Protein AF-A0A9D2AUW4-F1 (afdb_monomer)

pLDDT: mean 90.8, std 12.79, range [36.09, 98.56]

Foldseek 3Di:
DPPPFDWDWDADLQPRHTFTDRPPQAWTADPVQRDTARDDLVVCCVPQVAGPPGLARSVRSNVCVVVVHHRAHAVVSLLSVCVVQQKKWWDAPNWIWIWGADPQQWIWIDTPPDIDIGNHSVRLQPPPDDPPHRCNRCRVRIGDIGGD

Nearest PDB structures (foldseek):
  6ap4-assembly5_I  TM=5.323E-01  e=1.540E+00  Acinetobacter baumannii
  6ap4-assembly3_F  TM=5.727E-01  e=1.840E+00  Acinetobacter baumannii
  8fnl-assembly1_G  TM=3.401E-01  e=8.014E-01  Homo sapiens
  8fnp-assembly1_G  TM=3.406E-01  e=1.451E+00  Homo sapiens
  8fnn-assembly1_A  TM=3.214E-01  e=2.476E+00  Homo sapiens

Organism: NCBI:txid2838508

Radius of gyration: 17.34 Å; Cα contacts (8 Å, |Δi|>4): 260; chains: 1; bounding box: 35×33×57 Å

Sequence (148 aa):
MKEKMKTEMRFCEICGYPVVNDESGVCMCCERCGWQSCGDNIEYEEKYGISYPMVVPLSRAKMQYREGKPFKPTFEDFIHGLDFYSEMAFTYRRVKYGVCYRSDHSVLFYNARQVWSFPTKDAFYKFASIGGDLLKDIWDQVQEPRYM

Structure (mmCIF, N/CA/C/O backbone):
data_AF-A0A9D2AUW4-F1
#
_entry.id   AF-A0A9D2AUW4-F1
#
loop_
_atom_site.group_PDB
_atom_site.id
_atom_site.type_symbol
_atom_site.label_atom_id
_atom_site.label_alt_id
_atom_site.label_comp_id
_atom_site.label_asym_id
_atom_site.label_entity_id
_atom_site.label_seq_id
_atom_site.pdbx_PDB_ins_code
_atom_site.Cartn_x
_atom_site.Cartn_y
_atom_site.Cartn_z
_atom_site.occupancy
_atom_site.B_iso_or_equiv
_atom_site.auth_seq_id
_atom_site.auth_comp_id
_atom_site.auth_asym_id
_atom_site.auth_atom_id
_atom_site.pdbx_PDB_model_num
ATOM 1 N N . MET A 1 1 ? -5.431 14.451 -40.075 1.00 36.09 1 MET A N 1
ATOM 2 C CA . MET A 1 1 ? -4.004 14.195 -39.789 1.00 36.09 1 MET A CA 1
ATOM 3 C C . MET A 1 1 ? -3.969 13.099 -38.734 1.00 36.09 1 MET A C 1
ATOM 5 O O . MET A 1 1 ? -4.473 13.345 -37.652 1.00 36.09 1 MET A O 1
ATOM 9 N N . LYS A 1 2 ? -3.536 11.871 -39.057 1.00 43.81 2 LYS A N 1
ATOM 10 C CA . LYS A 1 2 ? -3.330 10.837 -38.028 1.00 43.81 2 LYS A CA 1
ATOM 11 C C . LYS A 1 2 ? -2.015 11.181 -37.336 1.00 43.81 2 LYS A C 1
ATOM 13 O O . LYS A 1 2 ? -0.972 11.103 -37.985 1.00 43.81 2 LYS A O 1
ATOM 18 N N . GLU A 1 3 ? -2.073 11.645 -36.091 1.00 50.41 3 GLU A N 1
ATOM 19 C CA . GLU A 1 3 ? -0.880 11.761 -35.253 1.00 50.41 3 GLU A CA 1
ATOM 20 C C . GLU A 1 3 ? -0.198 10.392 -35.229 1.00 50.41 3 GLU A C 1
ATOM 22 O O . GLU A 1 3 ? -0.818 9.373 -34.922 1.00 50.41 3 GLU A O 1
ATOM 27 N N . LYS A 1 4 ? 1.057 10.342 -35.677 1.00 47.72 4 LYS A N 1
ATOM 28 C CA . LYS A 1 4 ? 1.864 9.132 -35.568 1.00 47.72 4 LYS A CA 1
ATOM 29 C C . LYS A 1 4 ? 2.179 8.966 -34.087 1.00 47.72 4 LYS A C 1
ATOM 31 O O . LYS A 1 4 ? 3.011 9.707 -33.574 1.00 47.72 4 LYS A O 1
ATOM 36 N N . MET A 1 5 ? 1.514 8.021 -33.427 1.00 53.66 5 MET A N 1
ATOM 37 C CA . MET A 1 5 ? 1.954 7.507 -32.131 1.00 53.66 5 MET A CA 1
ATOM 38 C C . MET A 1 5 ? 3.421 7.099 -32.296 1.00 53.66 5 MET A C 1
ATOM 40 O O . MET A 1 5 ? 3.718 6.251 -33.145 1.00 53.66 5 MET A O 1
ATOM 44 N N . LYS A 1 6 ? 4.356 7.748 -31.590 1.00 55.78 6 LYS A N 1
ATOM 45 C CA . LYS A 1 6 ? 5.718 7.221 -31.559 1.00 55.78 6 LYS A CA 1
ATOM 46 C C . LYS A 1 6 ? 5.705 6.060 -30.582 1.00 55.78 6 LYS A C 1
ATOM 48 O O . LYS A 1 6 ? 5.237 6.166 -29.452 1.00 55.78 6 LYS A O 1
ATOM 53 N N . THR A 1 7 ? 6.186 4.939 -31.073 1.00 62.16 7 THR A N 1
ATOM 54 C CA . THR A 1 7 ? 6.339 3.722 -30.302 1.00 62.16 7 THR A CA 1
ATOM 55 C C . THR A 1 7 ? 7.775 3.700 -29.802 1.00 62.16 7 THR A C 1
ATOM 57 O O . THR A 1 7 ? 8.702 3.571 -30.605 1.00 62.16 7 THR A O 1
ATOM 60 N N . GLU A 1 8 ? 7.976 3.878 -28.498 1.00 70.75 8 GLU A N 1
ATOM 61 C CA . GLU A 1 8 ? 9.299 3.783 -27.880 1.00 70.75 8 GLU A CA 1
ATOM 62 C C . GLU A 1 8 ? 9.440 2.415 -27.208 1.00 70.75 8 GLU A C 1
ATOM 64 O O . GLU A 1 8 ? 8.633 2.025 -26.363 1.00 70.75 8 GLU A O 1
ATOM 69 N N . MET A 1 9 ? 10.473 1.663 -27.590 1.00 75.06 9 MET A N 1
ATOM 70 C CA . MET A 1 9 ? 10.821 0.418 -26.915 1.00 75.06 9 MET A CA 1
ATOM 71 C C . MET A 1 9 ? 11.660 0.744 -25.681 1.00 75.06 9 MET A C 1
ATOM 73 O O . MET A 1 9 ? 12.749 1.304 -25.796 1.00 75.06 9 MET A O 1
ATOM 77 N N . ARG A 1 10 ? 11.170 0.363 -24.502 1.00 83.06 10 ARG A N 1
ATOM 78 C CA . ARG A 1 10 ? 11.891 0.486 -23.229 1.00 83.06 10 ARG A CA 1
ATOM 79 C C . ARG A 1 10 ? 12.051 -0.885 -22.593 1.00 83.06 10 ARG A C 1
ATOM 81 O O . ARG A 1 10 ? 11.292 -1.799 -22.880 1.00 83.06 10 ARG A O 1
ATOM 88 N N . PHE A 1 11 ? 13.028 -1.055 -21.713 1.00 87.88 11 PHE A N 1
ATOM 89 C CA . PHE A 1 11 ? 13.180 -2.303 -20.965 1.00 87.88 11 PHE A CA 1
ATOM 90 C C . PHE A 1 11 ? 12.500 -2.188 -19.603 1.00 87.88 11 PHE A C 1
ATOM 92 O O . PHE A 1 11 ? 12.632 -1.174 -18.920 1.00 87.88 11 PHE A O 1
ATOM 99 N N . CYS A 1 12 ? 11.786 -3.236 -19.195 1.00 91.12 12 CYS A N 1
ATOM 100 C CA . CYS A 1 12 ? 11.198 -3.323 -17.867 1.00 91.12 12 CYS A CA 1
ATOM 101 C C . CYS A 1 12 ? 12.299 -3.222 -16.803 1.00 91.12 12 CYS A C 1
ATOM 103 O O . CYS A 1 12 ? 13.207 -4.050 -16.753 1.00 91.12 12 CYS A O 1
ATOM 105 N N . GLU A 1 13 ? 12.176 -2.255 -15.903 1.00 92.25 13 GLU A N 1
ATOM 106 C CA . GLU A 1 13 ? 13.130 -1.996 -14.817 1.00 92.25 13 GLU A CA 1
ATOM 107 C C . GLU A 1 13 ? 13.245 -3.126 -13.778 1.00 92.25 13 GLU A C 1
ATOM 109 O O . GLU A 1 13 ? 14.193 -3.147 -12.989 1.00 92.25 13 GLU A O 1
ATOM 114 N N . ILE A 1 14 ? 12.298 -4.072 -13.782 1.00 95.31 14 ILE A N 1
ATOM 115 C CA . ILE A 1 14 ? 12.304 -5.241 -12.898 1.00 95.31 14 ILE A CA 1
ATOM 116 C C . ILE A 1 14 ? 12.959 -6.452 -13.562 1.00 95.31 14 ILE A C 1
ATOM 118 O O . ILE A 1 14 ? 13.876 -7.047 -12.999 1.00 95.31 14 ILE A O 1
ATOM 122 N N . CYS A 1 15 ? 12.481 -6.838 -14.749 1.00 94.38 15 CYS A N 1
ATOM 123 C CA . CYS A 1 15 ? 12.861 -8.105 -15.384 1.00 94.38 15 CYS A CA 1
ATOM 124 C C . CYS A 1 15 ? 13.704 -7.959 -16.658 1.00 94.38 15 CYS A C 1
ATOM 126 O O . CYS A 1 15 ? 14.111 -8.971 -17.228 1.00 94.38 15 CYS A O 1
ATOM 128 N N . GLY A 1 16 ? 13.933 -6.732 -17.136 1.00 91.88 16 GLY A N 1
ATOM 129 C CA . GLY A 1 16 ? 14.674 -6.452 -18.367 1.00 91.88 16 GLY A CA 1
ATOM 130 C C . GLY A 1 16 ? 13.963 -6.880 -19.653 1.00 91.88 16 GLY A C 1
ATOM 131 O O . GLY A 1 16 ? 14.580 -6.874 -20.711 1.00 91.88 16 GLY A O 1
ATOM 132 N N . TYR A 1 17 ? 12.690 -7.282 -19.595 1.00 91.44 17 TYR A N 1
ATOM 133 C CA . TYR A 1 17 ? 11.922 -7.618 -20.794 1.00 91.44 17 TYR A CA 1
ATOM 134 C C . TYR A 1 17 ? 11.616 -6.348 -21.604 1.00 91.44 17 TYR A C 1
ATOM 136 O O . TYR A 1 17 ? 11.251 -5.342 -20.991 1.00 91.44 17 TYR A O 1
ATOM 144 N N . PRO A 1 18 ? 11.768 -6.354 -22.940 1.00 88.12 18 PRO A N 1
ATOM 145 C CA . PRO A 1 18 ? 11.389 -5.215 -23.765 1.00 88.12 18 PRO A CA 1
ATOM 146 C C . PRO A 1 18 ? 9.874 -5.000 -23.695 1.00 88.12 18 PRO A C 1
ATOM 148 O O . PRO A 1 18 ? 9.091 -5.919 -23.919 1.00 88.12 18 PRO A O 1
ATOM 151 N N . VAL A 1 19 ? 9.471 -3.775 -23.384 1.00 85.62 19 VAL A N 1
ATOM 152 C CA . VAL A 1 19 ? 8.087 -3.319 -23.337 1.00 85.62 19 VAL A CA 1
ATOM 153 C C . VAL A 1 19 ? 7.915 -2.203 -24.354 1.00 85.62 19 VAL A C 1
ATOM 155 O O . VAL A 1 19 ? 8.762 -1.318 -24.500 1.00 85.62 19 VAL A O 1
ATOM 158 N N . VAL A 1 20 ? 6.820 -2.284 -25.094 1.00 76.31 20 VAL A N 1
ATOM 159 C CA . VAL A 1 20 ? 6.459 -1.312 -26.113 1.00 76.31 20 VAL A CA 1
ATOM 160 C C . VAL A 1 20 ? 5.562 -0.273 -25.452 1.00 76.31 20 VAL A C 1
ATOM 162 O O . VAL A 1 20 ? 4.463 -0.608 -25.020 1.00 76.31 20 VAL A O 1
ATOM 165 N N . ASN A 1 21 ? 6.050 0.963 -25.330 1.00 67.50 21 ASN A N 1
ATOM 166 C CA . ASN A 1 21 ? 5.243 2.073 -24.842 1.00 67.50 21 ASN A CA 1
ATOM 167 C C . ASN A 1 21 ? 4.659 2.834 -26.030 1.00 67.50 21 ASN A C 1
ATOM 169 O O . ASN A 1 21 ? 5.390 3.360 -26.874 1.00 67.50 21 ASN A O 1
ATOM 173 N N . ASP A 1 22 ? 3.338 2.929 -26.049 1.00 59.22 22 ASP A N 1
ATOM 174 C CA . ASP A 1 22 ? 2.616 3.843 -26.916 1.00 59.22 22 ASP A CA 1
ATOM 175 C C . ASP A 1 22 ? 2.607 5.217 -26.228 1.00 59.22 22 ASP A C 1
ATOM 177 O O . ASP A 1 22 ? 2.149 5.325 -25.093 1.00 59.22 22 ASP A O 1
ATOM 181 N N . GLU A 1 23 ? 3.137 6.268 -26.868 1.00 54.34 23 GLU A N 1
ATOM 182 C CA . GLU A 1 23 ? 3.335 7.624 -26.298 1.00 54.34 23 GLU A CA 1
ATOM 183 C C . GLU A 1 23 ? 2.073 8.348 -25.753 1.00 54.34 23 GLU A C 1
ATOM 185 O O . GLU A 1 23 ? 2.119 9.526 -25.406 1.00 54.34 23 GLU A O 1
ATOM 190 N N . SER A 1 24 ? 0.929 7.687 -25.623 1.00 49.09 24 SER A N 1
ATOM 191 C CA . SER A 1 24 ? -0.325 8.281 -25.167 1.00 49.09 24 SER A CA 1
ATOM 192 C C . SER A 1 24 ? -0.631 7.962 -23.704 1.00 49.09 24 SER A C 1
ATOM 194 O O . SER A 1 24 ? -1.540 7.186 -23.451 1.00 49.09 24 SER A O 1
ATOM 196 N N . GLY A 1 25 ? 0.085 8.542 -22.734 1.00 54.00 25 GLY A N 1
ATOM 197 C CA . GLY A 1 25 ? -0.366 8.625 -21.326 1.00 54.00 25 GLY A CA 1
ATOM 198 C C . GLY A 1 25 ? -0.727 7.308 -20.611 1.00 54.00 25 GLY A C 1
ATOM 199 O O . GLY A 1 25 ? -1.324 7.350 -19.537 1.00 54.00 25 GLY A O 1
ATOM 200 N N . VAL A 1 26 ? -0.393 6.152 -21.188 1.00 62.44 26 VAL A N 1
ATOM 201 C CA . VAL A 1 26 ? -0.659 4.823 -20.634 1.00 62.44 26 VAL A CA 1
ATOM 202 C C . VAL A 1 26 ? 0.616 4.346 -19.949 1.00 62.44 26 VAL A C 1
ATOM 204 O O . VAL A 1 26 ? 1.702 4.381 -20.524 1.00 62.44 26 VAL A O 1
ATOM 207 N N . CYS A 1 27 ? 0.479 3.926 -18.696 1.00 75.81 27 CYS A N 1
ATOM 208 C CA . CYS A 1 27 ? 1.551 3.317 -17.923 1.00 75.81 27 CYS A CA 1
ATOM 209 C C . CYS A 1 27 ? 2.147 2.124 -18.677 1.00 75.81 27 CYS A C 1
ATOM 211 O O . CYS A 1 27 ? 1.414 1.277 -19.193 1.00 75.81 27 CYS A O 1
ATOM 213 N N . MET A 1 28 ? 3.474 2.013 -18.682 1.00 82.62 28 MET A N 1
ATOM 214 C CA . MET A 1 28 ? 4.162 0.808 -19.126 1.00 82.62 28 MET A CA 1
ATOM 215 C C . MET A 1 28 ? 3.633 -0.379 -18.322 1.00 82.62 28 MET A C 1
ATOM 217 O O . MET A 1 28 ? 3.644 -0.324 -17.096 1.00 82.62 28 MET A O 1
ATOM 221 N N . CYS A 1 29 ? 3.193 -1.439 -18.996 1.00 86.94 29 CYS A N 1
ATOM 222 C CA . CYS A 1 29 ? 2.754 -2.680 -18.363 1.00 86.94 29 CYS A CA 1
ATOM 223 C C . CYS A 1 29 ? 3.597 -3.835 -18.902 1.00 86.94 29 CYS A C 1
ATOM 225 O O . CYS A 1 29 ? 3.519 -4.187 -20.076 1.00 86.94 29 CYS A O 1
ATOM 227 N N . CYS A 1 30 ? 4.425 -4.432 -18.052 1.00 90.69 30 CYS A N 1
ATOM 228 C CA . CYS A 1 30 ? 5.263 -5.553 -18.445 1.00 90.69 30 CYS A CA 1
ATOM 229 C C . CYS A 1 30 ? 4.466 -6.860 -18.419 1.00 90.69 30 CYS A C 1
ATOM 231 O O . CYS A 1 30 ? 4.170 -7.388 -17.350 1.00 90.69 30 CYS A O 1
ATOM 233 N N . GLU A 1 31 ? 4.202 -7.443 -19.585 1.00 89.06 31 GLU A N 1
ATOM 234 C CA . GLU A 1 31 ? 3.483 -8.722 -19.708 1.00 89.06 31 GLU A CA 1
ATOM 235 C C . GLU A 1 31 ? 4.228 -9.907 -19.075 1.00 89.06 31 GLU A C 1
ATOM 237 O O . GLU A 1 31 ? 3.618 -10.914 -18.724 1.00 89.06 31 GLU A O 1
ATOM 242 N N . ARG A 1 32 ? 5.553 -9.799 -18.900 1.00 90.94 32 ARG A N 1
ATOM 243 C CA . ARG A 1 32 ? 6.372 -10.884 -18.347 1.00 90.94 32 ARG A CA 1
ATOM 244 C C . ARG A 1 32 ? 6.303 -10.980 -16.826 1.00 90.94 32 ARG A C 1
ATOM 246 O O . ARG A 1 32 ? 6.258 -12.085 -16.296 1.00 90.94 32 ARG A O 1
ATOM 253 N N . CYS A 1 33 ? 6.375 -9.852 -16.121 1.00 92.56 33 CYS A N 1
ATOM 254 C CA . CYS A 1 33 ? 6.402 -9.840 -14.653 1.00 92.56 33 CYS A CA 1
ATOM 255 C C . CYS A 1 33 ? 5.206 -9.129 -14.013 1.00 92.56 33 CYS A C 1
ATOM 257 O O . CYS A 1 33 ? 5.093 -9.139 -12.793 1.00 92.56 33 CYS A O 1
ATOM 259 N N . GLY A 1 34 ? 4.324 -8.511 -14.803 1.00 90.88 34 GLY A N 1
ATOM 260 C CA . GLY A 1 34 ? 3.161 -7.766 -14.316 1.00 90.88 34 GLY A CA 1
ATOM 261 C C . GLY A 1 34 ? 3.487 -6.390 -13.732 1.00 90.88 34 GLY A C 1
ATOM 262 O O . GLY A 1 34 ? 2.602 -5.747 -13.176 1.00 90.88 34 GLY A O 1
ATOM 263 N N . TRP A 1 35 ? 4.740 -5.933 -13.825 1.00 93.19 35 TRP A N 1
ATOM 264 C CA . TRP A 1 35 ? 5.138 -4.620 -13.316 1.00 93.19 35 TRP A CA 1
ATOM 265 C C . TRP A 1 35 ? 4.500 -3.496 -14.129 1.00 93.19 35 TRP A C 1
ATOM 267 O O . TRP A 1 35 ? 4.484 -3.570 -15.360 1.00 93.19 35 TRP A O 1
ATOM 277 N N . GLN A 1 36 ? 4.036 -2.453 -13.439 1.00 90.25 36 GLN A N 1
ATOM 278 C CA . GLN A 1 36 ? 3.488 -1.253 -14.060 1.00 90.25 36 GLN A CA 1
ATOM 279 C C . GLN A 1 36 ? 4.273 -0.010 -13.642 1.00 90.25 36 GLN A C 1
ATOM 281 O O . GLN A 1 36 ? 4.665 0.112 -12.484 1.00 90.25 36 GLN A O 1
ATOM 286 N N . SER A 1 37 ? 4.489 0.912 -14.577 1.00 85.25 37 SER A N 1
ATOM 287 C CA . SER A 1 37 ? 5.198 2.168 -14.320 1.00 85.25 37 SER A CA 1
ATOM 288 C C . SER A 1 37 ? 4.680 3.288 -15.215 1.00 85.25 37 SER A C 1
ATOM 290 O O . SER A 1 37 ? 4.622 3.124 -16.433 1.00 85.25 37 SER A O 1
ATOM 292 N N . CYS A 1 38 ? 4.334 4.438 -14.637 1.00 82.38 38 CYS A N 1
ATOM 293 C CA . CYS A 1 38 ? 3.949 5.636 -15.399 1.00 82.38 38 CYS A CA 1
ATOM 294 C C . CYS A 1 38 ? 4.865 6.840 -15.130 1.00 82.38 38 CYS A C 1
ATOM 296 O O . CYS A 1 38 ? 4.466 7.984 -15.342 1.00 82.38 38 CYS A O 1
ATOM 298 N N . GLY A 1 39 ? 6.092 6.609 -14.663 1.00 80.81 39 GLY A N 1
ATOM 299 C CA . GLY A 1 39 ? 7.025 7.688 -14.354 1.00 80.81 39 GLY A CA 1
ATOM 300 C C . GLY A 1 39 ? 8.387 7.190 -13.890 1.00 80.81 39 GLY A C 1
ATOM 301 O O . GLY A 1 39 ? 8.736 6.026 -14.086 1.00 80.81 39 GLY A O 1
ATOM 302 N N . ASP A 1 40 ? 9.159 8.089 -13.283 1.00 87.62 40 ASP A N 1
ATOM 303 C CA . ASP A 1 40 ? 10.454 7.751 -12.699 1.00 87.62 40 ASP A CA 1
ATOM 304 C C . ASP A 1 40 ? 10.272 7.117 -11.315 1.00 87.62 40 ASP A C 1
ATOM 306 O O . ASP A 1 40 ? 10.125 7.796 -10.299 1.00 87.62 40 ASP A O 1
ATOM 310 N N . ASN A 1 41 ? 10.264 5.787 -11.273 1.00 90.31 41 ASN A N 1
ATOM 311 C CA . ASN A 1 41 ? 10.070 5.045 -10.033 1.00 90.31 41 ASN A CA 1
ATOM 312 C C . ASN A 1 41 ? 11.229 5.171 -9.037 1.00 90.31 41 ASN A C 1
ATOM 314 O O . ASN A 1 41 ? 11.021 4.861 -7.866 1.00 90.31 41 ASN A O 1
ATOM 318 N N . ILE A 1 42 ? 12.411 5.638 -9.460 1.00 92.31 42 ILE A N 1
ATOM 319 C CA . ILE A 1 42 ? 13.498 5.974 -8.532 1.00 92.31 42 ILE A CA 1
ATOM 320 C C . ILE A 1 42 ? 13.103 7.235 -7.763 1.00 92.31 42 ILE A C 1
ATOM 322 O O . ILE A 1 42 ? 13.098 7.217 -6.535 1.00 92.31 42 ILE A O 1
ATOM 326 N N . GLU A 1 43 ? 12.674 8.285 -8.470 1.00 94.06 43 GLU A N 1
ATOM 327 C CA . GLU A 1 43 ? 12.212 9.528 -7.837 1.00 94.06 43 GLU A CA 1
ATOM 328 C C . GLU A 1 43 ? 11.002 9.279 -6.920 1.00 94.06 43 GLU A C 1
ATOM 330 O O . GLU A 1 43 ? 10.970 9.758 -5.783 1.00 94.06 43 GLU A O 1
ATOM 335 N N . TYR A 1 44 ? 10.012 8.505 -7.383 1.00 93.75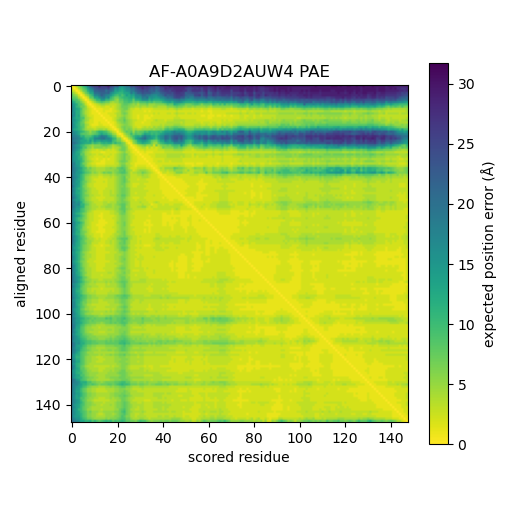 44 TYR A N 1
ATOM 336 C CA . TYR A 1 44 ? 8.830 8.194 -6.571 1.00 93.75 44 TYR A CA 1
ATOM 337 C C . TYR A 1 44 ? 9.179 7.401 -5.309 1.00 93.75 44 TYR A C 1
ATOM 339 O O . TYR A 1 44 ? 8.612 7.671 -4.247 1.00 93.75 44 TYR A O 1
ATOM 347 N N . GLU A 1 45 ? 10.112 6.453 -5.396 1.00 95.88 45 GLU A N 1
ATOM 348 C CA . GLU A 1 45 ? 10.538 5.685 -4.230 1.00 95.88 45 GLU A CA 1
ATOM 349 C C . GLU A 1 45 ? 11.292 6.572 -3.237 1.00 95.88 45 GLU A C 1
ATOM 351 O O . GLU A 1 45 ? 10.980 6.549 -2.049 1.00 95.88 45 GLU A O 1
ATOM 356 N N . GLU A 1 46 ? 12.229 7.394 -3.707 1.00 95.88 46 GLU A N 1
ATOM 357 C CA . GLU A 1 46 ? 13.013 8.281 -2.843 1.00 95.88 46 GLU A CA 1
ATOM 358 C C . GLU A 1 46 ? 12.145 9.325 -2.132 1.00 95.88 46 GLU A C 1
ATOM 360 O O . GLU A 1 46 ? 12.360 9.625 -0.956 1.00 95.88 46 GLU A O 1
ATOM 365 N N . LYS A 1 47 ? 11.153 9.881 -2.834 1.00 95.56 47 LYS A N 1
ATOM 366 C CA . LYS A 1 47 ? 10.338 10.988 -2.325 1.00 95.56 47 LYS A CA 1
ATOM 367 C C . LYS A 1 47 ? 9.113 10.539 -1.538 1.00 95.56 47 LYS A C 1
ATOM 369 O O . LYS A 1 47 ? 8.727 11.206 -0.579 1.00 95.56 47 LYS A O 1
ATOM 374 N N . TYR A 1 48 ? 8.485 9.448 -1.962 1.00 95.31 48 TYR A N 1
ATOM 375 C CA . TYR A 1 48 ? 7.191 9.012 -1.437 1.00 95.31 48 TYR A CA 1
ATOM 376 C C . TYR A 1 48 ? 7.204 7.582 -0.912 1.00 95.31 48 TYR A C 1
ATOM 378 O O . TYR A 1 48 ? 6.218 7.167 -0.319 1.00 95.31 48 TYR A O 1
ATOM 386 N N . GLY A 1 49 ? 8.279 6.817 -1.118 1.00 95.88 49 GLY A N 1
ATOM 387 C CA . GLY A 1 49 ? 8.344 5.423 -0.688 1.00 95.88 49 GLY A CA 1
ATOM 388 C C . GLY A 1 49 ? 7.360 4.515 -1.427 1.00 95.88 49 GLY A C 1
ATOM 389 O O . GLY A 1 49 ? 6.849 3.585 -0.807 1.00 95.88 49 GLY A O 1
ATOM 390 N N . ILE A 1 50 ? 7.076 4.794 -2.709 1.00 94.69 50 ILE A N 1
ATOM 391 C CA . ILE A 1 50 ? 6.199 4.005 -3.600 1.00 94.69 50 ILE A CA 1
ATOM 392 C C . ILE A 1 50 ? 6.739 3.979 -5.045 1.00 94.69 50 ILE A C 1
ATOM 394 O O . ILE A 1 50 ? 7.763 4.585 -5.339 1.00 94.69 50 ILE A O 1
ATOM 398 N N . SER A 1 51 ? 6.043 3.328 -5.982 1.00 94.00 51 SER A N 1
ATOM 399 C CA . SER A 1 51 ? 6.367 3.385 -7.417 1.00 94.00 51 SER A CA 1
ATOM 400 C C . SER A 1 51 ? 5.114 3.556 -8.266 1.00 94.00 51 SER A C 1
ATOM 402 O O . SER A 1 51 ? 4.395 2.597 -8.464 1.00 94.00 51 SER A O 1
ATOM 404 N N . TYR A 1 52 ? 4.830 4.737 -8.809 1.00 89.62 52 TYR A N 1
ATOM 405 C CA . TYR A 1 52 ? 3.558 5.006 -9.492 1.00 89.62 52 TYR A CA 1
ATOM 406 C C . TYR A 1 52 ? 3.328 4.137 -10.761 1.00 89.62 52 TYR A C 1
ATOM 408 O O . TYR A 1 52 ? 4.175 4.130 -11.661 1.00 89.62 52 TYR A O 1
ATOM 416 N N . PRO A 1 53 ? 2.188 3.416 -10.886 1.00 88.75 53 PRO A N 1
ATOM 417 C CA . PRO A 1 53 ? 0.987 3.451 -10.042 1.00 88.75 53 PRO A CA 1
ATOM 418 C C . PRO A 1 53 ? 0.952 2.323 -8.987 1.00 88.75 53 PRO A C 1
ATOM 420 O O . PRO A 1 53 ? -0.016 2.150 -8.248 1.00 88.75 53 PRO A O 1
ATOM 423 N N . MET A 1 54 ? 2.007 1.517 -8.923 1.00 90.31 54 MET A N 1
ATOM 424 C CA . MET A 1 54 ? 2.194 0.461 -7.941 1.00 90.31 54 MET A CA 1
ATOM 425 C C . MET A 1 54 ? 2.385 1.038 -6.526 1.00 90.31 54 MET A C 1
ATOM 427 O O . MET A 1 54 ? 2.997 2.075 -6.279 1.00 90.31 54 MET A O 1
ATOM 431 N N . VAL A 1 55 ? 1.876 0.318 -5.533 1.00 92.50 55 VAL A N 1
ATOM 432 C CA . VAL A 1 55 ? 2.127 0.654 -4.121 1.00 92.50 55 VAL A CA 1
ATOM 433 C C . VAL A 1 55 ? 3.499 0.131 -3.678 1.00 92.50 55 VAL A C 1
ATOM 435 O O . VAL A 1 55 ? 4.099 0.654 -2.750 1.00 92.50 55 VAL A O 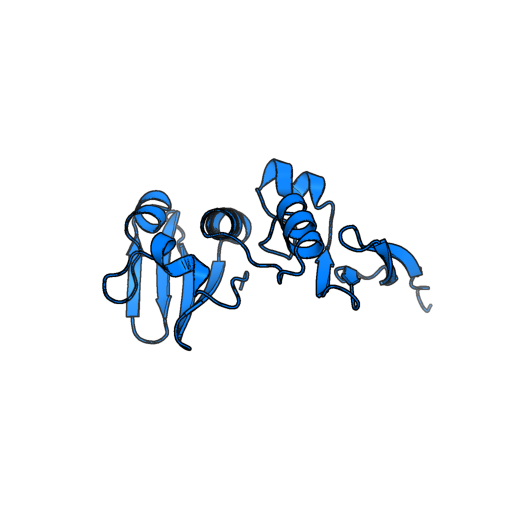1
ATOM 438 N N . VAL A 1 56 ? 4.014 -0.904 -4.350 1.00 96.19 56 VAL A N 1
ATOM 439 C CA . VAL A 1 56 ? 5.302 -1.534 -4.029 1.00 96.19 56 VAL A CA 1
ATOM 440 C C . VAL A 1 56 ? 6.451 -0.663 -4.544 1.00 96.19 56 VAL A C 1
ATOM 442 O O . VAL A 1 56 ? 6.487 -0.429 -5.747 1.00 96.19 56 VAL A O 1
ATOM 445 N N . PRO A 1 57 ? 7.412 -0.253 -3.699 1.00 96.50 57 PRO A N 1
ATOM 446 C CA . PRO A 1 57 ? 8.63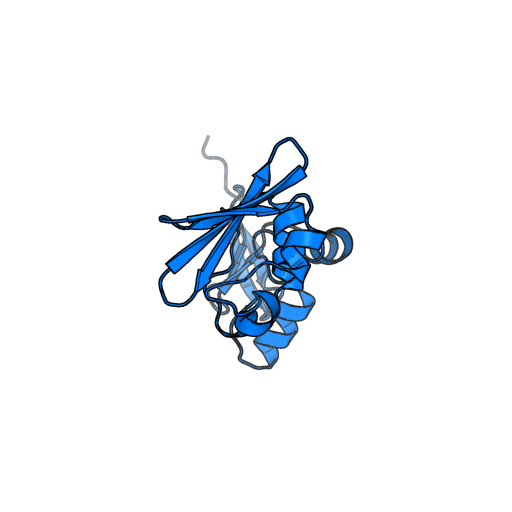8 0.415 -4.133 1.00 96.50 57 PRO A CA 1
ATOM 447 C C . PRO A 1 57 ? 9.477 -0.423 -5.100 1.00 96.50 57 PRO A C 1
ATOM 449 O O . PRO A 1 57 ? 9.508 -1.656 -5.010 1.00 96.50 57 PRO A O 1
ATOM 452 N N . LEU A 1 58 ? 10.221 0.243 -5.978 1.00 96.19 58 LEU A N 1
ATOM 453 C CA . LEU A 1 58 ? 11.035 -0.358 -7.029 1.00 96.19 58 LEU A CA 1
ATOM 454 C C . LEU A 1 58 ? 12.102 -1.305 -6.467 1.00 96.19 58 LEU A C 1
ATOM 456 O O . LEU A 1 58 ? 12.286 -2.413 -6.984 1.00 96.19 58 LEU A O 1
ATOM 460 N N . SER A 1 59 ? 12.801 -0.912 -5.402 1.00 96.88 59 SER A N 1
ATOM 461 C CA . SER A 1 59 ? 13.815 -1.750 -4.752 1.00 96.88 59 SER A CA 1
ATOM 462 C C . SER A 1 59 ? 13.219 -3.062 -4.230 1.00 96.88 59 SER A C 1
ATOM 464 O O . SER A 1 59 ? 13.771 -4.144 -4.468 1.00 96.88 59 SER A O 1
ATOM 466 N N . ARG A 1 60 ? 12.042 -2.991 -3.597 1.00 96.81 60 ARG A N 1
ATOM 467 C CA . ARG A 1 60 ? 11.317 -4.155 -3.081 1.00 96.81 60 ARG A CA 1
ATOM 468 C C . ARG A 1 60 ? 10.765 -5.018 -4.202 1.00 96.81 60 ARG A C 1
ATOM 470 O O . ARG A 1 60 ? 10.895 -6.237 -4.129 1.00 96.81 60 ARG A O 1
ATOM 477 N N . ALA A 1 61 ? 10.221 -4.417 -5.253 1.00 97.00 61 ALA A N 1
ATOM 478 C CA . ALA A 1 61 ? 9.758 -5.148 -6.423 1.00 97.00 61 ALA A CA 1
ATOM 479 C C . ALA A 1 61 ? 10.904 -5.939 -7.077 1.00 97.00 61 ALA A C 1
ATOM 481 O O . ALA A 1 61 ? 10.754 -7.126 -7.370 1.00 97.00 61 ALA A O 1
ATOM 482 N N . LYS A 1 62 ? 12.094 -5.337 -7.217 1.00 97.31 62 LYS A N 1
ATOM 483 C CA . LYS A 1 62 ? 13.300 -6.031 -7.706 1.00 97.31 62 LYS A CA 1
ATOM 484 C C . LYS A 1 62 ? 13.688 -7.211 -6.815 1.00 97.31 62 LYS A C 1
ATOM 486 O O . LYS A 1 62 ? 14.021 -8.277 -7.332 1.00 97.31 62 LYS A O 1
ATOM 491 N N . MET A 1 63 ? 13.648 -7.038 -5.495 1.00 97.69 63 MET A N 1
ATOM 492 C CA . MET A 1 63 ? 13.931 -8.111 -4.537 1.00 97.69 63 MET A CA 1
ATOM 493 C C . MET A 1 63 ? 12.905 -9.247 -4.643 1.00 97.69 63 MET A C 1
ATOM 495 O O . MET A 1 63 ? 13.293 -10.397 -4.829 1.00 97.69 63 MET A O 1
ATOM 499 N N . GLN A 1 64 ? 11.609 -8.930 -4.621 1.00 97.19 64 GLN A N 1
ATOM 500 C CA . GLN A 1 64 ? 10.528 -9.913 -4.736 1.00 97.19 64 GLN A CA 1
ATOM 501 C C . GLN A 1 64 ? 10.613 -10.698 -6.045 1.00 97.19 64 GLN A C 1
ATOM 503 O O . GLN A 1 64 ? 10.512 -11.922 -6.027 1.00 97.19 64 GLN A O 1
ATOM 508 N N . TYR A 1 65 ? 10.907 -10.025 -7.161 1.00 97.19 65 TYR A N 1
ATOM 509 C CA . TYR A 1 65 ? 11.104 -10.690 -8.447 1.00 97.19 65 TYR A CA 1
ATOM 510 C C . TYR A 1 65 ? 12.278 -11.680 -8.426 1.00 97.19 65 TYR A C 1
ATOM 512 O O . TYR A 1 65 ? 12.135 -12.809 -8.891 1.00 97.19 65 TYR A O 1
ATOM 520 N N . ARG A 1 66 ? 13.427 -11.294 -7.851 1.00 97.06 66 ARG A N 1
ATOM 521 C CA . ARG A 1 66 ? 14.595 -12.187 -7.707 1.00 97.06 66 ARG A CA 1
ATOM 522 C C . ARG A 1 66 ? 14.297 -13.403 -6.832 1.00 97.06 66 ARG A C 1
ATOM 524 O O . ARG A 1 66 ? 14.833 -14.475 -7.086 1.00 97.06 66 ARG A O 1
ATOM 531 N N . GLU A 1 67 ? 13.441 -13.239 -5.829 1.00 97.25 67 GLU A N 1
ATOM 532 C CA . GLU A 1 67 ? 12.996 -14.311 -4.933 1.00 97.25 67 GLU A CA 1
ATOM 533 C C . GLU A 1 67 ? 11.852 -15.161 -5.515 1.00 97.25 67 GLU A C 1
ATOM 535 O O . GLU A 1 67 ? 11.400 -16.101 -4.863 1.00 97.25 67 GLU A O 1
ATOM 540 N N . GLY A 1 68 ? 11.352 -14.840 -6.714 1.00 96.00 68 GLY A N 1
ATOM 541 C CA . GLY A 1 68 ? 10.199 -15.517 -7.315 1.00 96.00 68 GLY A CA 1
ATOM 542 C C . GLY A 1 68 ? 8.877 -15.256 -6.581 1.00 96.00 68 GLY A C 1
ATOM 543 O O . GLY A 1 68 ? 7.938 -16.042 -6.702 1.00 96.00 68 GLY A O 1
ATOM 544 N N . LYS A 1 69 ? 8.798 -14.174 -5.800 1.00 94.94 69 LYS A N 1
ATOM 545 C CA . LYS A 1 69 ? 7.608 -13.765 -5.048 1.00 94.94 69 LYS A CA 1
ATOM 546 C C . LYS A 1 69 ? 6.765 -12.769 -5.854 1.00 94.94 69 LYS A C 1
ATOM 548 O O . LYS A 1 69 ? 7.318 -11.978 -6.621 1.00 94.94 69 LYS A O 1
ATOM 553 N N . PRO A 1 70 ? 5.432 -12.762 -5.668 1.00 93.50 70 PRO A N 1
ATOM 554 C CA . PRO A 1 70 ? 4.579 -11.738 -6.259 1.00 93.50 70 PRO A CA 1
ATOM 555 C C . PRO A 1 70 ? 4.910 -10.355 -5.689 1.00 93.50 70 PRO A C 1
ATOM 557 O O . PRO A 1 70 ? 5.373 -10.239 -4.550 1.00 93.50 70 PRO A O 1
ATOM 560 N N . PHE A 1 71 ? 4.607 -9.306 -6.455 1.00 95.31 71 PHE A N 1
ATOM 561 C CA . PHE A 1 71 ? 4.699 -7.942 -5.948 1.00 95.31 71 PHE A CA 1
ATOM 562 C C . PHE A 1 71 ? 3.665 -7.725 -4.852 1.00 95.31 71 PHE A C 1
ATOM 564 O O . PHE A 1 71 ? 2.459 -7.789 -5.098 1.00 95.31 71 PHE A O 1
ATOM 571 N N . LYS A 1 72 ? 4.143 -7.480 -3.635 1.00 95.19 72 LYS A N 1
ATOM 572 C CA . LYS A 1 72 ? 3.290 -7.234 -2.476 1.00 95.19 72 LYS A CA 1
ATOM 573 C C . LYS A 1 72 ? 3.875 -6.112 -1.615 1.00 95.19 72 LYS A C 1
ATOM 575 O O . LYS A 1 72 ? 5.007 -6.254 -1.152 1.00 95.19 72 LYS A O 1
ATOM 580 N N . PRO A 1 73 ? 3.130 -5.024 -1.373 1.00 96.44 73 PRO A N 1
ATOM 581 C CA . PRO A 1 73 ? 3.579 -3.961 -0.488 1.00 96.44 73 PRO A CA 1
ATOM 582 C C . PRO A 1 73 ? 3.515 -4.439 0.963 1.00 96.44 73 PRO A C 1
ATOM 584 O O . PRO A 1 73 ? 2.614 -5.203 1.335 1.00 96.44 73 PRO A O 1
ATOM 587 N N . THR A 1 74 ? 4.454 -3.982 1.787 1.00 97.25 74 THR A N 1
ATOM 588 C CA . THR A 1 74 ? 4.349 -4.123 3.246 1.00 97.25 74 THR A CA 1
ATOM 589 C C . THR A 1 74 ? 3.273 -3.187 3.796 1.00 97.25 74 THR A C 1
ATOM 591 O O . THR A 1 74 ? 2.649 -2.427 3.048 1.00 97.25 74 THR A O 1
ATOM 594 N N . PHE A 1 75 ? 3.008 -3.254 5.101 1.00 97.69 75 PHE A N 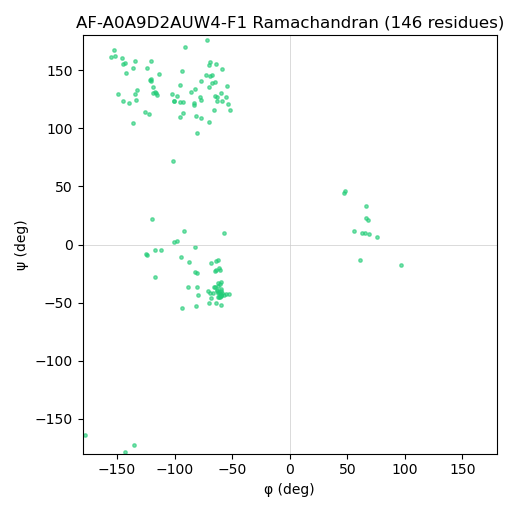1
ATOM 595 C CA . PHE A 1 75 ? 2.049 -2.333 5.700 1.00 97.69 75 PHE A CA 1
ATOM 596 C C . PHE A 1 75 ? 2.574 -0.896 5.645 1.00 97.69 75 PHE A C 1
ATOM 598 O O . PHE A 1 75 ? 1.822 0.027 5.361 1.00 97.69 75 PHE A O 1
ATOM 605 N N . GLU A 1 76 ? 3.878 -0.707 5.819 1.00 97.44 76 GLU A N 1
ATOM 606 C CA . GLU A 1 76 ? 4.548 0.587 5.689 1.00 97.44 76 GLU A CA 1
ATOM 607 C C . GLU A 1 76 ? 4.415 1.144 4.266 1.00 97.44 76 GLU A C 1
ATOM 609 O O . GLU A 1 76 ? 4.022 2.296 4.102 1.00 97.44 76 GLU A O 1
ATOM 614 N N . ASP A 1 77 ? 4.632 0.317 3.239 1.00 97.38 77 ASP A N 1
ATOM 615 C CA . ASP A 1 77 ? 4.420 0.718 1.841 1.00 97.38 77 ASP A CA 1
ATOM 616 C C . ASP A 1 77 ? 2.966 1.136 1.582 1.00 97.38 77 ASP A C 1
ATOM 618 O O . ASP A 1 77 ? 2.697 2.088 0.856 1.00 97.38 77 ASP A O 1
ATOM 622 N N . PHE A 1 78 ? 2.003 0.440 2.191 1.00 97.75 78 PHE A N 1
ATOM 623 C CA . PHE A 1 78 ? 0.594 0.809 2.090 1.00 97.75 78 PHE A CA 1
ATOM 624 C C . PHE A 1 78 ? 0.300 2.162 2.740 1.00 97.75 78 PHE A C 1
ATOM 626 O O . PHE A 1 78 ? -0.515 2.921 2.225 1.00 97.75 78 PHE A O 1
ATOM 633 N N . ILE A 1 79 ? 0.966 2.481 3.848 1.00 97.94 79 ILE A N 1
ATOM 634 C CA . ILE A 1 79 ? 0.820 3.763 4.548 1.00 97.94 79 ILE A CA 1
ATOM 635 C C . ILE A 1 79 ? 1.449 4.896 3.734 1.00 97.94 79 ILE A C 1
ATOM 637 O O . ILE A 1 79 ? 0.850 5.962 3.622 1.00 97.94 79 ILE A O 1
ATOM 641 N N . HIS A 1 80 ? 2.598 4.653 3.104 1.00 97.62 80 HIS A N 1
ATOM 642 C CA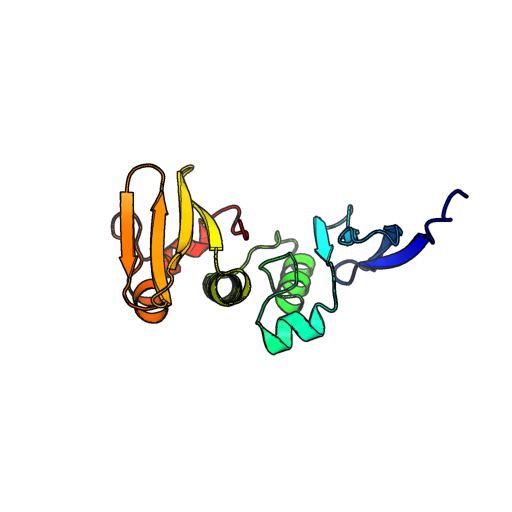 . HIS A 1 80 ? 3.171 5.570 2.117 1.00 97.62 80 HIS A CA 1
ATOM 643 C C . HIS A 1 80 ? 2.238 5.767 0.916 1.00 97.62 80 HIS A C 1
ATOM 645 O O . HIS A 1 80 ? 1.992 6.893 0.486 1.00 97.62 80 HIS A O 1
ATOM 651 N N . GLY A 1 81 ? 1.641 4.679 0.423 1.00 96.88 81 GLY A N 1
ATOM 652 C CA . GLY A 1 81 ? 0.595 4.727 -0.593 1.00 96.88 81 GLY A CA 1
ATOM 653 C C . GLY A 1 81 ? -0.597 5.573 -0.153 1.00 96.88 81 GLY A C 1
ATOM 654 O O . GLY A 1 81 ? -1.066 6.399 -0.925 1.00 96.88 81 GLY A O 1
ATOM 655 N N . LEU A 1 82 ? -1.048 5.440 1.094 1.00 97.44 82 LEU A N 1
ATOM 656 C CA . LEU A 1 82 ? -2.127 6.261 1.641 1.00 97.44 82 LEU A CA 1
ATOM 657 C C . LEU A 1 82 ? -1.755 7.747 1.680 1.00 97.44 82 LEU A C 1
ATOM 659 O O . LEU A 1 82 ? -2.585 8.576 1.324 1.00 97.44 82 LEU A O 1
ATOM 663 N N . ASP A 1 83 ? -0.524 8.091 2.060 1.00 96.44 83 ASP A N 1
ATOM 664 C CA . ASP A 1 83 ? -0.037 9.477 2.029 1.00 96.44 83 ASP A CA 1
ATOM 665 C C . ASP A 1 83 ? -0.006 10.055 0.608 1.00 96.44 83 ASP A C 1
ATOM 667 O O . ASP A 1 83 ? -0.301 11.234 0.416 1.00 96.44 83 ASP A O 1
ATOM 671 N N . PHE A 1 84 ? 0.318 9.231 -0.389 1.00 95.94 84 PHE A N 1
ATOM 672 C CA . PHE A 1 84 ? 0.405 9.663 -1.781 1.00 95.94 84 PHE A CA 1
ATOM 673 C C . PHE A 1 84 ? -0.965 9.734 -2.475 1.00 95.94 84 PHE A C 1
ATOM 675 O O . PHE A 1 84 ? -1.324 10.763 -3.043 1.00 95.94 84 PHE A O 1
ATOM 682 N N . TYR A 1 85 ? -1.743 8.651 -2.428 1.00 95.62 85 TYR A N 1
ATOM 683 C CA . TYR A 1 85 ? -3.017 8.523 -3.143 1.00 95.62 85 TYR A CA 1
ATOM 684 C C . TYR A 1 85 ? -4.212 9.066 -2.360 1.00 95.62 85 TYR A C 1
ATOM 686 O O . TYR A 1 85 ? -5.276 9.263 -2.937 1.00 95.62 85 TYR A O 1
ATOM 694 N N . SER A 1 86 ? -4.071 9.299 -1.053 1.00 96.38 86 SER A N 1
ATOM 695 C CA . SER A 1 86 ? -5.146 9.689 -0.122 1.00 96.38 86 SER A CA 1
ATOM 696 C C . SER A 1 86 ? -6.299 8.693 0.037 1.00 96.38 86 SER A C 1
ATOM 698 O O . SER A 1 86 ? -7.064 8.808 0.996 1.00 96.38 86 SER A O 1
ATOM 700 N N . GLU A 1 87 ? -6.412 7.700 -0.843 1.00 97.00 87 GLU A N 1
ATOM 701 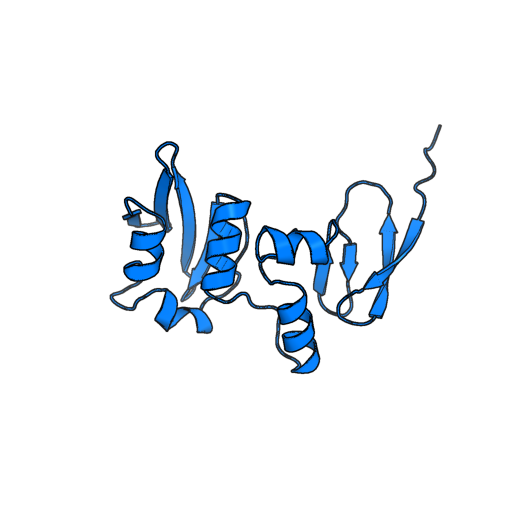C CA . GLU A 1 87 ? -7.423 6.656 -0.811 1.00 97.00 87 GLU A CA 1
ATOM 702 C C . GLU A 1 87 ? -6.841 5.320 -1.298 1.00 97.00 87 GLU A C 1
ATOM 704 O O . GLU A 1 87 ? -6.283 5.198 -2.388 1.00 97.00 87 GLU A O 1
ATOM 709 N N . MET A 1 88 ? -6.950 4.305 -0.447 1.00 97.94 88 MET A N 1
ATOM 710 C CA . MET A 1 88 ? -6.346 2.992 -0.627 1.00 97.94 88 MET A CA 1
ATOM 711 C C . MET A 1 88 ? -7.342 1.897 -0.268 1.00 97.94 88 MET A C 1
ATOM 713 O O . MET A 1 88 ? -8.200 2.065 0.597 1.00 97.94 88 MET A O 1
ATOM 717 N N . ALA A 1 89 ? -7.197 0.731 -0.878 1.00 98.00 89 ALA A N 1
ATOM 718 C CA . ALA A 1 89 ? -7.999 -0.440 -0.581 1.00 98.00 89 ALA A CA 1
ATOM 719 C C . ALA A 1 89 ? -7.150 -1.693 -0.460 1.00 98.00 89 ALA A C 1
ATOM 721 O O . ALA A 1 89 ? -6.055 -1.789 -1.011 1.00 98.00 89 ALA A O 1
ATOM 722 N N . PHE A 1 90 ? -7.696 -2.675 0.244 1.00 98.06 90 PHE A N 1
ATOM 723 C CA . PHE A 1 90 ? -7.148 -4.019 0.314 1.00 98.06 90 PHE A CA 1
ATOM 724 C C . PHE A 1 90 ? -8.251 -5.044 0.592 1.00 98.06 90 PHE A C 1
ATOM 726 O O . PHE A 1 90 ? -9.375 -4.704 0.967 1.00 98.06 90 PHE A O 1
ATOM 733 N N . THR A 1 91 ? -7.931 -6.323 0.430 1.00 98.12 91 THR A N 1
ATOM 734 C CA . THR A 1 91 ? -8.831 -7.441 0.722 1.00 98.12 91 THR A CA 1
ATOM 735 C C . THR A 1 91 ? -8.256 -8.313 1.831 1.00 98.12 91 THR A C 1
ATOM 737 O O . THR A 1 91 ? -7.110 -8.748 1.762 1.00 98.12 91 THR A O 1
ATOM 740 N N . TYR A 1 92 ? -9.061 -8.634 2.841 1.00 98.06 92 TYR A N 1
ATOM 741 C CA . TYR A 1 92 ? -8.711 -9.598 3.885 1.00 98.06 92 TYR A CA 1
ATOM 742 C C . TYR A 1 92 ? -9.886 -10.541 4.131 1.00 98.06 92 TYR A C 1
ATOM 744 O O . TYR A 1 92 ? -11.025 -10.099 4.269 1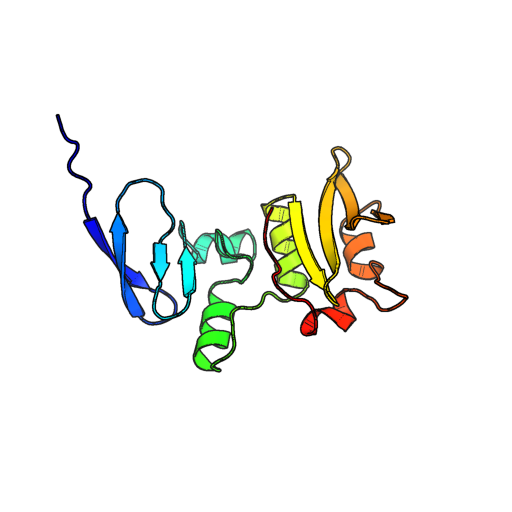.00 98.06 92 TYR A O 1
ATOM 752 N N . ARG A 1 93 ? -9.631 -11.857 4.128 1.00 96.19 93 ARG A N 1
ATOM 753 C CA . ARG A 1 93 ? -10.662 -12.906 4.284 1.00 96.19 93 ARG A CA 1
ATOM 754 C C . ARG A 1 93 ? -11.902 -12.682 3.397 1.00 96.19 93 ARG A C 1
ATOM 756 O O . ARG A 1 93 ? -13.034 -12.841 3.843 1.00 96.19 93 ARG A O 1
ATOM 763 N N . ARG A 1 94 ? -11.677 -12.329 2.122 1.00 96.56 94 ARG A N 1
ATOM 764 C CA . ARG A 1 94 ? -12.709 -12.030 1.099 1.00 96.56 94 ARG A CA 1
ATOM 765 C C . ARG A 1 94 ? -13.566 -10.785 1.373 1.00 96.56 94 ARG A C 1
ATOM 767 O O . ARG A 1 94 ? -14.543 -10.556 0.665 1.00 96.56 94 ARG A O 1
ATOM 774 N N . VAL A 1 95 ? -13.206 -9.971 2.361 1.00 97.75 95 VAL A N 1
ATOM 775 C CA . VAL A 1 95 ? -13.842 -8.681 2.633 1.00 97.75 95 VAL A CA 1
ATOM 776 C C . VAL A 1 95 ? -12.938 -7.576 2.103 1.00 97.75 95 VAL A C 1
ATOM 778 O O . VAL A 1 95 ? -11.742 -7.560 2.390 1.00 97.75 95 VAL A O 1
ATOM 781 N N . LYS A 1 96 ? -13.515 -6.669 1.313 1.00 97.94 96 LYS A N 1
ATOM 782 C CA . LYS A 1 96 ? -12.833 -5.466 0.835 1.00 97.94 96 LYS A CA 1
ATOM 783 C C . LYS A 1 96 ? -12.896 -4.390 1.906 1.00 97.94 96 LYS A C 1
ATOM 785 O O . LYS A 1 96 ? -13.970 -4.137 2.459 1.00 97.94 96 LYS A O 1
ATOM 790 N N . TYR A 1 97 ? -11.761 -3.762 2.148 1.00 98.56 97 TYR A N 1
ATOM 791 C CA . TYR A 1 97 ? -11.621 -2.635 3.045 1.00 98.56 97 TYR A CA 1
ATOM 792 C C . TYR A 1 97 ? -11.081 -1.432 2.282 1.00 98.56 97 TYR A C 1
ATOM 794 O O . TYR A 1 97 ? -10.235 -1.588 1.403 1.00 98.56 97 TYR A O 1
ATOM 802 N N . GLY A 1 98 ? -11.577 -0.254 2.640 1.00 98.38 98 GLY A N 1
ATOM 803 C CA . GLY A 1 98 ? -11.093 1.034 2.173 1.00 98.38 98 GLY A CA 1
ATOM 804 C C . GLY A 1 98 ? -10.473 1.824 3.317 1.00 98.38 98 GLY A C 1
ATOM 805 O O . GLY A 1 98 ? -10.901 1.712 4.468 1.00 98.38 98 GLY A O 1
ATOM 806 N N . VAL A 1 99 ? -9.457 2.610 2.994 1.00 98.50 99 VAL A N 1
ATOM 807 C CA . VAL A 1 99 ? -8.784 3.542 3.891 1.00 98.50 99 VAL A CA 1
ATOM 808 C C . VAL A 1 99 ? -8.638 4.860 3.145 1.00 98.50 99 VAL A C 1
ATOM 810 O O . VAL A 1 99 ? -8.067 4.871 2.060 1.00 98.50 99 VAL A O 1
ATOM 813 N N . CYS A 1 100 ? -9.137 5.962 3.693 1.00 98.19 100 CYS A N 1
ATOM 814 C CA . CYS A 1 100 ? -8.965 7.274 3.077 1.00 98.19 100 CYS A CA 1
ATOM 815 C C . CYS A 1 100 ? -8.753 8.381 4.103 1.00 98.19 100 CYS A C 1
ATOM 817 O O . CYS A 1 100 ? -9.172 8.267 5.259 1.00 98.19 100 CYS A O 1
ATOM 819 N N . TYR A 1 101 ? -8.117 9.465 3.669 1.00 97.94 101 TYR A N 1
ATOM 820 C CA . TYR A 1 101 ? -8.099 10.702 4.434 1.00 97.94 101 TYR A CA 1
ATOM 821 C C . TYR A 1 101 ? -9.418 11.450 4.299 1.00 97.94 101 TYR A C 1
ATOM 823 O O . TYR A 1 101 ? -10.006 11.557 3.224 1.00 97.94 101 TYR A O 1
ATOM 831 N N . ARG A 1 102 ? -9.860 12.027 5.411 1.00 95.81 102 ARG A N 1
ATOM 832 C CA . ARG A 1 102 ? -10.916 13.038 5.431 1.00 95.81 102 ARG A CA 1
ATOM 833 C C . ARG A 1 102 ? -10.296 14.430 5.311 1.00 95.81 102 ARG A C 1
ATOM 835 O O . ARG A 1 102 ? -9.088 14.610 5.453 1.00 95.81 102 ARG A O 1
ATOM 842 N N . SER A 1 103 ? -11.139 15.438 5.101 1.00 93.44 103 SER A N 1
ATOM 843 C CA . SER A 1 103 ? -10.710 16.839 4.980 1.00 93.44 103 SER A CA 1
ATOM 844 C C . SER A 1 103 ? -10.005 17.392 6.225 1.00 93.44 103 SER A C 1
ATOM 846 O O . SER A 1 103 ? -9.288 18.378 6.123 1.00 93.44 103 SER A O 1
ATOM 848 N N . ASP A 1 104 ? -10.220 16.786 7.394 1.00 94.56 104 ASP A N 1
ATOM 849 C CA . ASP A 1 104 ? -9.562 17.132 8.660 1.00 94.56 104 ASP A CA 1
ATOM 850 C C . ASP A 1 104 ? -8.274 16.323 8.914 1.00 94.56 104 ASP A C 1
ATOM 852 O O . ASP A 1 104 ? -7.747 16.338 10.023 1.00 94.56 104 ASP A O 1
ATOM 856 N N . HIS A 1 105 ? -7.775 15.605 7.901 1.00 93.12 105 HIS A N 1
ATOM 857 C CA . HIS A 1 105 ? -6.628 14.692 7.970 1.00 93.12 105 HIS A CA 1
ATOM 858 C C . HIS A 1 105 ? -6.806 13.486 8.911 1.00 93.12 105 HIS A C 1
ATOM 860 O O . HIS A 1 105 ? -5.857 12.726 9.131 1.00 93.12 105 HIS A O 1
ATOM 866 N N . SER A 1 106 ? -8.019 13.250 9.426 1.00 97.75 106 SER A N 1
ATOM 867 C CA . SER A 1 106 ? -8.352 11.982 10.074 1.00 97.75 106 SER A CA 1
ATOM 868 C C . SER A 1 106 ? -8.425 10.855 9.039 1.00 97.75 106 SER A C 1
ATOM 870 O O . SER A 1 106 ? -8.681 11.085 7.853 1.00 97.75 106 SER A O 1
ATOM 872 N N . VAL A 1 107 ? -8.192 9.621 9.482 1.00 98.56 107 VAL A N 1
ATOM 873 C CA . VAL A 1 107 ? -8.241 8.431 8.627 1.00 98.56 107 VAL A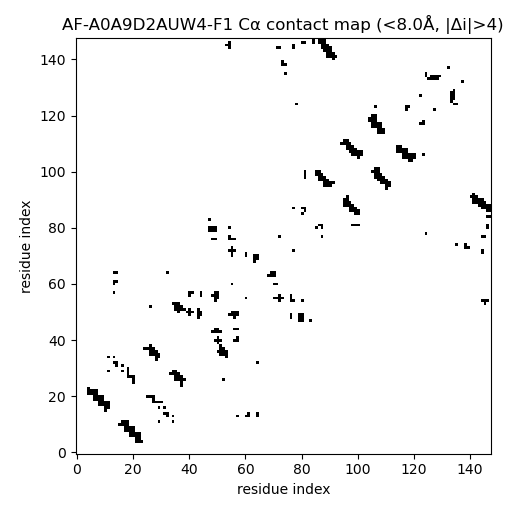 CA 1
ATOM 874 C C . VAL A 1 107 ? -9.568 7.713 8.831 1.00 98.56 107 VAL A C 1
ATOM 876 O O . VAL A 1 107 ? -9.907 7.303 9.944 1.00 98.56 107 VAL A O 1
ATOM 879 N N . LEU A 1 108 ? -10.302 7.525 7.740 1.00 98.38 108 LEU A N 1
ATOM 880 C CA . LEU A 1 108 ? -11.475 6.671 7.677 1.00 98.38 108 LEU A CA 1
ATOM 881 C C . LEU A 1 108 ? -11.042 5.276 7.227 1.00 98.38 108 LEU A C 1
ATOM 883 O O . LEU A 1 108 ? -10.483 5.125 6.149 1.00 98.38 108 LEU A O 1
ATOM 887 N N . PHE A 1 109 ? -11.324 4.258 8.029 1.00 98.50 109 PHE A N 1
ATOM 888 C CA . PHE A 1 109 ? -11.128 2.854 7.681 1.00 98.50 109 PHE A CA 1
ATOM 889 C C . PHE A 1 109 ? -12.493 2.187 7.634 1.00 98.50 109 PHE A C 1
ATOM 891 O O . PHE A 1 109 ? -13.270 2.326 8.574 1.00 98.50 109 PHE A O 1
ATOM 898 N N . TYR A 1 110 ? -12.832 1.489 6.561 1.00 97.94 110 TYR A N 1
ATOM 899 C CA . TYR A 1 110 ? -14.191 0.990 6.399 1.00 97.94 110 TYR A CA 1
ATOM 900 C C . TYR A 1 110 ? -14.264 -0.280 5.565 1.00 97.94 110 TYR A C 1
ATOM 902 O O . TYR A 1 110 ? -13.359 -0.626 4.813 1.00 97.94 110 TYR A O 1
ATOM 910 N N . ASN A 1 111 ? -15.386 -0.973 5.690 1.00 97.56 111 ASN A N 1
ATOM 911 C CA . ASN A 1 111 ? -15.860 -1.969 4.741 1.00 97.56 111 ASN A CA 1
ATOM 912 C C . ASN A 1 111 ? -17.362 -1.741 4.500 1.00 97.56 111 ASN A C 1
ATOM 914 O O . ASN A 1 111 ? -17.946 -0.781 4.995 1.00 97.56 111 ASN A O 1
ATOM 918 N N . ALA A 1 112 ? -18.022 -2.641 3.772 1.00 95.31 112 ALA A N 1
ATOM 919 C CA . ALA A 1 112 ? -19.448 -2.509 3.459 1.00 95.31 112 ALA A CA 1
ATOM 920 C C . ALA A 1 112 ? -20.397 -2.513 4.682 1.00 95.31 112 ALA A C 1
ATOM 922 O O . ALA A 1 112 ? -21.580 -2.222 4.530 1.00 95.31 112 ALA A O 1
ATOM 923 N N . ARG A 1 113 ? -19.927 -2.899 5.874 1.00 95.38 113 ARG A N 1
ATOM 924 C CA . ARG A 1 113 ? -20.750 -3.071 7.085 1.00 95.38 113 ARG A CA 1
ATOM 925 C C . ARG A 1 113 ? -20.373 -2.130 8.220 1.00 95.38 113 ARG A C 1
ATOM 927 O O . ARG A 1 113 ? -21.201 -1.874 9.087 1.00 95.38 113 ARG A O 1
ATOM 934 N N . GLN A 1 114 ? -19.117 -1.708 8.276 1.00 95.38 114 GLN A N 1
ATOM 935 C CA . GLN A 1 114 ? -18.538 -1.028 9.425 1.00 95.38 114 GLN A CA 1
ATOM 936 C C . GLN A 1 114 ? -17.584 0.068 8.975 1.00 95.38 114 GLN A C 1
ATOM 938 O O . GLN A 1 114 ? -16.916 -0.046 7.948 1.00 95.38 114 GLN A O 1
ATOM 943 N N . VAL A 1 115 ? -17.531 1.120 9.784 1.00 97.19 115 VAL A N 1
ATOM 944 C CA . VAL A 1 115 ? -16.682 2.287 9.589 1.00 97.19 115 VAL A CA 1
ATOM 945 C C . VAL A 1 115 ? -16.000 2.592 10.916 1.00 97.19 115 VAL A C 1
ATOM 947 O O . VAL A 1 115 ? -16.647 2.640 11.962 1.00 97.19 115 VAL A O 1
ATOM 950 N N . TRP A 1 116 ? -14.698 2.816 10.856 1.00 98.00 116 TRP A N 1
ATOM 951 C CA . TRP A 1 116 ? -13.838 3.216 11.954 1.00 98.00 116 TRP A CA 1
ATOM 952 C C . TRP A 1 116 ? -13.175 4.540 11.594 1.00 98.00 116 TRP A C 1
ATOM 954 O O . TRP A 1 116 ? -12.787 4.765 10.448 1.00 98.00 116 TRP A O 1
ATOM 964 N N . SER A 1 117 ? -13.040 5.420 12.579 1.00 97.88 117 SER A N 1
ATOM 965 C CA . SER A 1 117 ? -12.381 6.711 12.411 1.00 97.88 117 SER A CA 1
ATOM 966 C C . SER A 1 117 ? -11.180 6.769 13.335 1.00 97.88 117 SER A C 1
ATOM 968 O O . SER A 1 117 ? -11.299 6.500 14.530 1.00 97.88 117 SER A O 1
ATOM 970 N N . PHE A 1 118 ? -10.039 7.156 12.783 1.00 98.50 118 PHE A N 1
ATOM 971 C CA . PHE A 1 118 ? -8.806 7.369 13.522 1.00 98.50 118 PHE A CA 1
ATOM 972 C C . PHE A 1 118 ? -8.429 8.844 13.417 1.00 98.50 118 PHE A C 1
ATOM 974 O O . PHE A 1 118 ? -8.404 9.376 12.310 1.00 98.50 118 PHE A O 1
ATOM 981 N N . PRO A 1 119 ? -8.124 9.527 14.533 1.00 98.00 119 PRO A N 1
ATOM 982 C CA . PRO A 1 119 ? -7.850 10.964 14.514 1.00 98.00 119 PRO A CA 1
ATOM 983 C C . PRO A 1 119 ? -6.581 11.321 13.731 1.00 98.00 119 PRO A C 1
ATOM 985 O O . PRO A 1 119 ? -6.437 12.452 13.289 1.00 98.00 119 PRO A O 1
ATOM 988 N N . THR A 1 120 ? -5.657 10.371 13.564 1.00 98.06 120 THR A N 1
ATOM 989 C CA . THR A 1 120 ? -4.403 10.557 12.832 1.00 98.06 120 THR A CA 1
ATOM 990 C C . THR A 1 120 ? -4.002 9.272 12.109 1.00 98.06 120 THR A C 1
ATOM 992 O O . THR A 1 120 ? -4.404 8.171 12.502 1.00 98.06 120 THR A O 1
ATOM 995 N N . LYS A 1 121 ? -3.128 9.404 11.105 1.00 97.56 121 LYS A N 1
ATOM 996 C CA . LYS A 1 121 ? -2.422 8.277 10.474 1.00 97.56 121 LYS A CA 1
ATOM 997 C C . LYS A 1 121 ? -1.702 7.396 11.491 1.00 97.56 121 LYS A C 1
ATOM 999 O O . LYS A 1 121 ? -1.785 6.177 11.418 1.00 97.56 121 LYS A O 1
ATOM 1004 N N . ASP A 1 122 ? -1.047 8.008 12.474 1.00 98.00 122 ASP A N 1
ATOM 1005 C CA . ASP A 1 122 ? -0.340 7.303 13.546 1.00 98.00 122 ASP A CA 1
ATOM 1006 C C . ASP A 1 122 ? -1.277 6.431 14.391 1.00 98.00 122 ASP A C 1
ATOM 1008 O O . ASP A 1 122 ? -0.934 5.304 14.750 1.00 98.00 122 ASP A O 1
ATOM 1012 N N . ALA A 1 123 ? -2.474 6.940 14.700 1.00 98.31 123 ALA A N 1
ATOM 1013 C CA . ALA A 1 123 ? -3.486 6.178 15.418 1.00 98.31 123 ALA A CA 1
ATOM 1014 C C . ALA A 1 123 ? -3.996 5.000 14.575 1.00 98.31 123 ALA A C 1
ATOM 1016 O O . ALA A 1 123 ? -4.131 3.896 15.100 1.00 98.31 123 ALA A O 1
ATOM 1017 N N . PHE A 1 124 ? -4.217 5.208 13.273 1.00 98.44 124 PHE A N 1
ATOM 1018 C CA . PHE A 1 124 ? -4.546 4.124 12.346 1.00 98.44 124 PHE A CA 1
ATOM 1019 C C . PHE A 1 124 ? -3.432 3.068 12.311 1.00 98.44 124 PHE A C 1
ATOM 1021 O O . PHE A 1 124 ? -3.687 1.898 12.578 1.00 98.44 124 PHE A O 1
ATOM 1028 N N . TYR A 1 125 ? -2.183 3.478 12.094 1.00 98.12 125 TYR A N 1
ATOM 1029 C CA . TYR A 1 125 ? -1.026 2.585 12.036 1.00 98.12 125 TYR A CA 1
ATOM 1030 C C . TYR A 1 125 ? -0.878 1.713 13.292 1.00 98.12 125 TYR A C 1
ATOM 1032 O O . TYR A 1 125 ? -0.584 0.520 13.210 1.00 98.12 125 TYR A O 1
ATOM 1040 N N . LYS A 1 126 ? -1.077 2.308 14.474 1.00 98.00 126 LYS A N 1
ATOM 1041 C CA . LYS A 1 126 ? -0.868 1.632 15.762 1.00 98.00 126 LYS A CA 1
ATOM 1042 C C . LYS A 1 126 ? -2.037 0.744 16.175 1.00 98.00 126 LYS A C 1
ATOM 1044 O O . LYS A 1 126 ? -1.792 -0.292 16.790 1.00 98.00 126 LYS A O 1
ATOM 1049 N N . PHE A 1 127 ? -3.273 1.153 15.881 1.00 98.31 127 PHE A N 1
ATOM 1050 C CA . PHE A 1 127 ? -4.469 0.587 16.514 1.00 98.31 127 PHE A CA 1
ATOM 1051 C C . PHE A 1 127 ? -5.507 0.015 15.545 1.00 98.31 127 PHE A C 1
ATOM 1053 O O . PHE A 1 127 ? -6.460 -0.622 16.002 1.00 98.31 127 PHE A O 1
ATOM 1060 N N . ALA A 1 128 ? -5.366 0.216 14.230 1.00 97.94 128 ALA A N 1
ATOM 1061 C CA . ALA A 1 128 ? -6.283 -0.393 13.273 1.00 97.94 128 ALA A CA 1
ATOM 1062 C C . ALA A 1 128 ? -6.248 -1.914 13.406 1.00 97.94 128 ALA A C 1
ATOM 1064 O O . ALA A 1 128 ? -5.181 -2.526 13.428 1.00 97.94 128 ALA A O 1
ATOM 1065 N N . SER A 1 129 ? -7.428 -2.519 13.509 1.00 97.69 129 SER A N 1
ATOM 1066 C CA . SER A 1 129 ? -7.581 -3.953 13.723 1.00 97.69 129 SER A CA 1
ATOM 1067 C C . SER A 1 129 ? -8.800 -4.502 12.995 1.00 97.69 129 SER A C 1
ATOM 1069 O O . SER A 1 129 ? -9.764 -3.783 12.719 1.00 97.69 129 SER A O 1
ATOM 1071 N N . ILE A 1 130 ? -8.758 -5.798 12.687 1.00 97.44 130 ILE A N 1
ATOM 1072 C CA . ILE A 1 130 ? -9.882 -6.547 12.125 1.00 97.44 130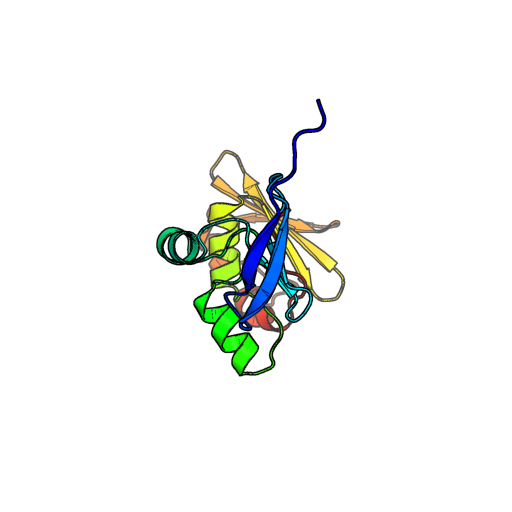 ILE A CA 1
ATOM 1073 C C . ILE A 1 130 ? -10.125 -7.757 13.020 1.00 97.44 130 ILE A C 1
ATOM 1075 O O . ILE A 1 130 ? -9.295 -8.655 13.100 1.00 97.44 130 ILE A O 1
ATOM 1079 N N . GLY A 1 131 ? -11.280 -7.797 13.688 1.00 92.88 131 GLY A N 1
ATOM 1080 C CA . GLY A 1 131 ? -11.616 -8.908 14.585 1.00 92.88 131 GLY A CA 1
ATOM 1081 C C . GLY A 1 131 ? -10.723 -9.004 15.828 1.00 92.88 131 GLY A C 1
ATOM 1082 O O . GLY A 1 131 ? -10.621 -10.082 16.398 1.00 92.88 131 GLY A O 1
ATOM 1083 N N . GLY A 1 132 ? -10.092 -7.898 16.239 1.00 94.88 132 GLY A N 1
ATOM 1084 C CA . GLY A 1 132 ? -9.179 -7.836 17.387 1.00 94.88 132 GLY A CA 1
ATOM 1085 C C . GLY A 1 132 ? -7.696 -7.961 17.026 1.00 94.88 132 GLY A C 1
ATOM 1086 O O . GLY A 1 132 ? -6.860 -7.519 17.807 1.00 94.88 132 GLY A O 1
ATOM 1087 N N . ASP A 1 133 ? -7.369 -8.463 15.833 1.00 97.38 133 ASP A N 1
ATOM 1088 C CA . ASP A 1 133 ? -5.986 -8.570 15.361 1.00 97.38 133 ASP A CA 1
ATOM 1089 C C . ASP A 1 133 ? -5.539 -7.255 14.711 1.00 97.38 133 ASP A C 1
ATOM 1091 O O . ASP A 1 133 ? -6.252 -6.710 13.860 1.00 97.38 133 ASP A O 1
ATOM 1095 N N . LEU A 1 134 ? -4.366 -6.737 15.090 1.00 98.06 134 LEU A N 1
ATOM 1096 C CA . LEU A 1 134 ? -3.832 -5.503 14.508 1.00 98.06 134 LEU A CA 1
ATOM 1097 C C . LEU A 1 134 ? -3.525 -5.696 13.023 1.00 98.06 134 LEU A C 1
ATOM 1099 O O . LEU A 1 134 ? -2.962 -6.708 12.611 1.00 98.06 134 LEU A O 1
ATOM 1103 N N . LEU A 1 135 ? -3.840 -4.680 12.221 1.00 97.69 135 LEU A N 1
ATOM 1104 C CA . LEU A 1 135 ? -3.707 -4.728 10.769 1.00 97.69 135 LEU A CA 1
ATOM 1105 C C . LEU A 1 135 ? -2.262 -5.000 10.325 1.00 97.69 135 LEU A C 1
ATOM 1107 O O . LEU A 1 135 ? -2.039 -5.803 9.421 1.00 97.69 135 LEU A O 1
ATOM 1111 N N . LYS A 1 136 ? -1.289 -4.388 11.010 1.00 97.12 136 LYS A N 1
ATOM 1112 C CA . LYS A 1 136 ? 0.146 -4.614 10.786 1.00 97.12 136 LYS A CA 1
ATOM 1113 C C . LYS A 1 136 ? 0.568 -6.072 11.023 1.00 97.12 136 LYS A C 1
ATOM 1115 O O . LYS A 1 136 ? 1.424 -6.574 10.307 1.00 97.12 136 LYS A O 1
ATOM 1120 N N . ASP A 1 137 ? -0.068 -6.762 11.973 1.00 97.88 137 ASP A N 1
ATOM 1121 C CA . ASP A 1 137 ? 0.291 -8.133 12.359 1.00 97.88 137 ASP A CA 1
ATOM 1122 C C . ASP A 1 137 ? -0.338 -9.169 11.406 1.00 97.88 137 ASP A C 1
ATOM 1124 O O . ASP A 1 137 ? 0.171 -10.277 11.252 1.00 97.88 137 ASP A O 1
ATOM 1128 N N . ILE A 1 138 ? -1.431 -8.809 10.722 1.00 97.75 138 ILE A N 1
ATOM 1129 C CA . ILE A 1 138 ? -2.114 -9.669 9.737 1.00 97.75 138 ILE A CA 1
ATOM 1130 C C . ILE A 1 138 ? -1.764 -9.330 8.283 1.00 97.75 138 ILE A C 1
ATOM 1132 O O . ILE A 1 138 ? -2.312 -9.943 7.363 1.00 97.75 138 ILE A O 1
ATOM 1136 N N . TRP A 1 139 ? -0.875 -8.361 8.047 1.00 97.94 139 TRP A N 1
ATOM 1137 C CA . TRP A 1 139 ? -0.638 -7.804 6.713 1.00 97.94 139 TRP A CA 1
ATOM 1138 C C . TRP A 1 139 ? -0.158 -8.845 5.692 1.00 97.94 139 TRP A C 1
ATOM 1140 O O . TRP A 1 139 ? -0.542 -8.826 4.518 1.00 97.94 139 TRP A O 1
ATOM 1150 N N . ASP A 1 140 ? 0.590 -9.852 6.137 1.00 96.06 140 ASP A N 1
ATOM 1151 C CA . ASP A 1 140 ? 1.038 -10.958 5.286 1.00 96.06 140 ASP A CA 1
ATOM 1152 C C . ASP A 1 140 ? -0.115 -11.778 4.687 1.00 96.06 140 ASP A C 1
ATOM 1154 O O . ASP A 1 140 ? 0.042 -12.374 3.621 1.00 96.06 140 ASP A O 1
ATOM 1158 N N . GLN A 1 141 ? -1.309 -11.718 5.277 1.00 96.88 141 GLN A N 1
ATOM 1159 C CA . GLN A 1 141 ? -2.517 -12.391 4.788 1.00 96.88 141 GLN A CA 1
ATOM 1160 C C . GLN A 1 141 ? -3.404 -11.492 3.910 1.00 96.88 141 GLN A C 1
ATOM 1162 O O . GLN A 1 141 ? -4.348 -11.977 3.282 1.00 96.88 141 GLN A O 1
ATOM 1167 N N . VAL A 1 142 ? -3.121 -10.188 3.862 1.00 97.00 142 VAL A N 1
ATOM 1168 C CA . VAL A 1 142 ? -3.841 -9.220 3.027 1.00 97.00 142 VAL A CA 1
ATOM 1169 C C . VAL A 1 142 ? -3.551 -9.457 1.541 1.00 97.00 142 VAL A C 1
ATOM 1171 O O . VAL A 1 142 ? -2.447 -9.846 1.150 1.00 97.00 142 VAL A O 1
ATOM 1174 N N . GLN A 1 143 ? -4.560 -9.219 0.709 1.00 96.44 143 GLN A N 1
ATOM 1175 C CA . GLN A 1 143 ? -4.558 -9.406 -0.739 1.00 96.44 143 GLN A CA 1
ATOM 1176 C C . GLN A 1 143 ? -4.940 -8.103 -1.444 1.00 96.44 143 GLN A C 1
ATOM 1178 O O . GLN A 1 143 ? -5.693 -7.299 -0.900 1.00 96.44 143 GLN A O 1
ATOM 1183 N N . GLU A 1 144 ? -4.446 -7.917 -2.667 1.00 93.56 144 GLU A N 1
ATOM 1184 C CA . GLU A 1 144 ? -4.770 -6.773 -3.537 1.00 93.56 144 GLU A CA 1
ATOM 1185 C C . GLU A 1 144 ? -4.689 -5.371 -2.884 1.00 93.56 144 GLU A C 1
ATOM 1187 O O . GLU A 1 144 ? -5.612 -4.574 -3.063 1.00 93.56 144 GLU A O 1
ATOM 1192 N N . PRO A 1 145 ? -3.632 -5.031 -2.125 1.00 95.50 145 PRO A N 1
ATOM 1193 C CA . PRO A 1 145 ? -3.419 -3.649 -1.705 1.00 95.50 145 PRO A CA 1
ATOM 1194 C C . PRO A 1 145 ? -3.197 -2.748 -2.931 1.00 95.50 145 PRO A C 1
ATOM 1196 O O . PRO A 1 145 ? -2.306 -3.010 -3.742 1.00 95.50 145 PRO A O 1
ATOM 1199 N N . ARG A 1 146 ? -4.016 -1.705 -3.077 1.00 93.38 146 ARG A N 1
ATOM 1200 C CA . ARG A 1 146 ? -4.017 -0.801 -4.239 1.00 93.38 146 ARG A CA 1
ATOM 1201 C C . ARG A 1 146 ? -4.569 0.578 -3.892 1.00 93.38 146 ARG A C 1
ATOM 1203 O O . ARG A 1 146 ? -5.284 0.710 -2.903 1.00 93.38 146 ARG A O 1
ATOM 1210 N N . TYR A 1 147 ? -4.277 1.568 -4.727 1.00 91.00 147 TYR A N 1
ATOM 1211 C CA . TYR A 1 147 ? -5.012 2.834 -4.725 1.00 91.00 147 TYR A CA 1
ATOM 1212 C C . TYR A 1 147 ? -6.450 2.614 -5.237 1.00 91.00 147 TYR A C 1
ATOM 1214 O O . TYR A 1 147 ? -6.712 1.609 -5.915 1.00 91.00 147 TYR A O 1
ATOM 1222 N N . MET A 1 148 ? -7.382 3.502 -4.879 1.00 86.44 148 MET A N 1
ATOM 1223 C CA . MET A 1 148 ? -8.738 3.524 -5.459 1.00 86.44 148 MET A CA 1
ATOM 1224 C C . MET A 1 148 ? -8.912 4.642 -6.477 1.00 86.44 148 MET A C 1
ATOM 1226 O O . MET A 1 148 ? -8.184 5.652 -6.377 1.00 86.44 148 MET A O 1
#

Mean predicted aligned error: 5.32 Å

Solvent-accessible surface area (backbone atoms only — not comparable to full-atom values): 8506 Å² total; per-residue (Å²): 133,83,79,78,74,55,73,47,80,44,61,37,92,72,80,62,48,82,32,82,36,58,72,72,92,59,55,43,66,33,88,87,80,69,50,54,38,68,67,62,37,66,61,34,26,76,75,51,44,16,13,51,80,41,38,39,26,51,72,57,41,40,51,27,54,76,70,74,43,75,86,70,53,53,61,66,23,48,52,30,32,32,72,71,63,39,26,28,33,33,30,46,95,93,42,60,35,42,38,31,59,45,97,84,56,22,30,42,38,34,44,98,87,50,78,47,79,24,82,30,62,68,50,38,69,74,64,38,56,63,97,83,45,44,46,70,82,48,40,90,69,50,39,77,72,38,70,111

Secondary structure (DSSP, 8-state):
------EEEEE-TTT--EEEEETTTPPEE-TTT--EESS-HHHHHHHHSSBTTBSS-HHHHHHHHHTT------HHHHHHHHHHHSEEEEEETTEEEEEEE-TTSPEEEE-SS-EEEESSHHHHHHH-EETTEETTTSGGG-EEEEE-